Protein AF-A0A1I0Z2B2-F1 (afdb_monomer_lite)

Secondary structure (DSSP, 8-state):
--EEEE-SS-EEEES-HHHHHHHHHHHHHHHTS---GGGTS-S-SSSHHHHHTTS--

Radius of gyration: 15.21 Å; chains: 1; bounding box: 50×12×25 Å

Structure (mmCIF, N/CA/C/O backbone):
data_AF-A0A1I0Z2B2-F1
#
_entry.id   AF-A0A1I0Z2B2-F1
#
loop_
_atom_site.group_PDB
_atom_site.id
_atom_site.type_symbol
_atom_site.label_atom_id
_atom_site.label_alt_id
_atom_site.label_comp_id
_atom_site.label_asym_id
_atom_site.label_entity_id
_atom_site.label_seq_id
_atom_site.pdbx_PDB_ins_code
_atom_site.Cartn_x
_atom_site.Cartn_y
_atom_site.Cartn_z
_atom_site.occupancy
_atom_site.B_iso_or_equiv
_atom_site.auth_seq_id
_atom_site.auth_comp_id
_atom_site.auth_asym_id
_atom_site.auth_atom_id
_atom_site.pdbx_PDB_model_num
ATOM 1 N N . MET A 1 1 ? 6.857 4.348 -12.096 1.00 80.38 1 MET A N 1
ATOM 2 C CA . MET A 1 1 ? 5.671 5.068 -11.601 1.00 80.38 1 MET A CA 1
ATOM 3 C C . MET A 1 1 ? 4.784 4.038 -10.937 1.00 80.38 1 MET A C 1
ATOM 5 O O . MET A 1 1 ? 4.237 3.185 -11.630 1.00 80.38 1 MET A O 1
ATOM 9 N N . LEU A 1 2 ? 4.690 4.088 -9.612 1.00 86.56 2 LEU A N 1
ATOM 10 C CA . LEU A 1 2 ? 3.875 3.168 -8.829 1.00 86.56 2 LEU A CA 1
ATOM 11 C C . LEU A 1 2 ? 2.416 3.633 -8.810 1.00 86.56 2 LEU A C 1
ATOM 13 O O . LEU A 1 2 ? 2.121 4.729 -8.341 1.00 86.56 2 LEU A O 1
ATOM 17 N N . LYS A 1 3 ? 1.502 2.791 -9.289 1.00 89.31 3 LYS A N 1
ATOM 18 C CA . LYS A 1 3 ? 0.056 2.981 -9.143 1.00 89.31 3 LYS A CA 1
ATOM 19 C C . LYS A 1 3 ? -0.450 2.141 -7.976 1.00 89.31 3 LYS A C 1
ATOM 21 O O . LYS A 1 3 ? -0.035 0.993 -7.814 1.00 89.31 3 LYS A O 1
ATOM 26 N N . ARG A 1 4 ? -1.343 2.711 -7.169 1.00 86.88 4 ARG A N 1
ATOM 27 C CA . ARG A 1 4 ? -2.028 2.030 -6.066 1.00 86.88 4 ARG A CA 1
ATOM 28 C C . ARG A 1 4 ? -3.524 2.053 -6.346 1.00 86.88 4 ARG A C 1
ATOM 30 O O . ARG A 1 4 ? -4.106 3.127 -6.436 1.00 86.88 4 ARG A O 1
ATOM 37 N N . TYR A 1 5 ? -4.119 0.876 -6.441 1.00 86.19 5 TYR A N 1
ATOM 38 C CA . TYR A 1 5 ? -5.558 0.678 -6.508 1.00 86.19 5 TYR A CA 1
ATOM 39 C C . TYR A 1 5 ? -6.006 0.095 -5.179 1.00 86.19 5 TYR A C 1
ATOM 41 O O . TYR A 1 5 ? -5.394 -0.851 -4.677 1.00 86.19 5 TYR A O 1
ATOM 49 N N . ALA A 1 6 ? -7.034 0.687 -4.592 1.00 81.44 6 ALA A N 1
ATOM 50 C CA . ALA A 1 6 ? -7.653 0.149 -3.401 1.00 81.44 6 ALA A CA 1
ATOM 51 C C . ALA A 1 6 ? -9.052 -0.344 -3.756 1.00 81.44 6 ALA A C 1
ATOM 53 O O . ALA A 1 6 ? -9.861 0.403 -4.299 1.00 81.44 6 ALA A O 1
ATOM 54 N N . GLU A 1 7 ? -9.287 -1.610 -3.466 1.00 77.88 7 GLU A N 1
ATOM 55 C CA . GLU A 1 7 ? -10.577 -2.276 -3.511 1.00 77.88 7 GLU A CA 1
ATOM 56 C C . GLU A 1 7 ? -11.017 -2.548 -2.058 1.00 77.88 7 GLU A C 1
ATOM 58 O O . GLU A 1 7 ? -10.181 -2.491 -1.148 1.00 77.88 7 GLU A O 1
ATOM 63 N N . PRO A 1 8 ? -12.306 -2.835 -1.811 1.00 71.31 8 PRO A N 1
ATOM 64 C CA . PRO A 1 8 ? -12.837 -3.064 -0.464 1.00 71.31 8 PRO A CA 1
ATOM 65 C C . PRO A 1 8 ? -12.056 -4.090 0.372 1.00 71.31 8 PRO A C 1
ATOM 67 O O . PRO A 1 8 ? -11.884 -3.916 1.576 1.00 71.31 8 PRO A O 1
ATOM 70 N N . ASP A 1 9 ? -11.568 -5.152 -0.267 1.00 77.81 9 ASP A N 1
ATOM 71 C CA . ASP A 1 9 ? -10.905 -6.296 0.363 1.00 77.81 9 ASP A CA 1
ATOM 72 C C . ASP A 1 9 ? -9.389 -6.342 0.117 1.00 77.81 9 ASP A C 1
ATOM 74 O O . ASP A 1 9 ? -8.674 -7.114 0.762 1.00 77.81 9 ASP A O 1
ATOM 78 N N . ARG A 1 10 ? -8.871 -5.532 -0.815 1.00 79.69 10 ARG A N 1
ATOM 79 C CA . ARG A 1 10 ? -7.486 -5.654 -1.283 1.00 79.69 10 ARG A CA 1
ATOM 80 C C . ARG A 1 10 ? -6.872 -4.345 -1.745 1.00 79.69 10 ARG A C 1
ATOM 82 O O . ARG A 1 10 ? -7.528 -3.444 -2.253 1.00 79.69 10 ARG A O 1
ATOM 89 N N . ILE A 1 11 ? -5.550 -4.279 -1.639 1.00 83.50 11 ILE A N 1
ATOM 90 C CA . ILE A 1 11 ? -4.743 -3.245 -2.285 1.00 83.50 11 ILE A CA 1
ATOM 91 C C . ILE A 1 11 ? -3.940 -3.903 -3.393 1.00 83.50 11 ILE A C 1
ATOM 93 O O . ILE A 1 11 ? -3.236 -4.887 -3.170 1.00 83.50 11 ILE A O 1
ATOM 97 N N . ARG A 1 12 ? -4.013 -3.325 -4.588 1.00 85.62 12 ARG A N 1
ATOM 98 C CA . ARG A 1 12 ? -3.214 -3.731 -5.736 1.00 85.62 12 ARG A CA 1
ATOM 99 C C . ARG A 1 12 ? -2.230 -2.623 -6.079 1.00 85.62 12 ARG A C 1
ATOM 101 O O . ARG A 1 12 ? -2.621 -1.501 -6.395 1.00 85.62 12 ARG A O 1
ATOM 108 N N . TRP A 1 13 ? -0.943 -2.950 -6.050 1.00 87.75 13 TRP A N 1
ATOM 109 C CA . TRP A 1 13 ? 0.101 -2.084 -6.589 1.00 87.75 13 TRP A CA 1
ATOM 110 C C . TRP A 1 13 ? 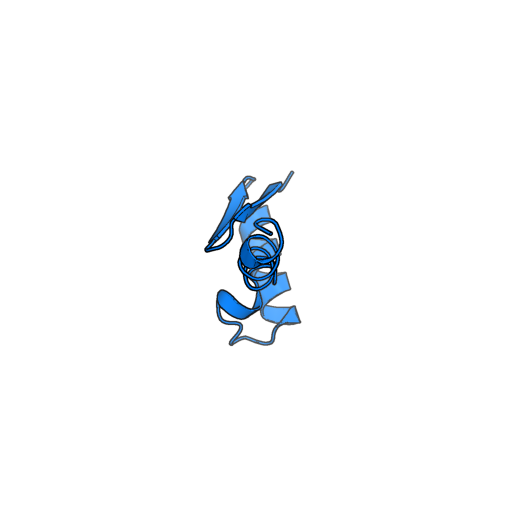0.493 -2.522 -7.993 1.00 87.75 13 TRP A C 1
ATOM 112 O O . TRP A 1 13 ? 0.583 -3.713 -8.284 1.00 87.75 13 TRP A O 1
ATOM 122 N N . THR A 1 14 ? 0.747 -1.557 -8.869 1.00 89.50 14 THR A N 1
ATOM 123 C CA . THR A 1 14 ? 1.205 -1.811 -10.237 1.00 89.50 14 THR A CA 1
ATOM 124 C C . THR A 1 14 ? 2.359 -0.869 -10.545 1.00 89.50 14 THR A C 1
ATOM 126 O O . THR A 1 14 ? 2.203 0.348 -10.501 1.00 89.50 14 THR A O 1
ATOM 129 N N . GLY A 1 15 ? 3.538 -1.422 -10.808 1.00 91.25 15 GLY A N 1
ATOM 130 C CA . GLY A 1 15 ? 4.772 -0.662 -10.993 1.00 91.25 15 GLY A CA 1
ATOM 131 C C . GLY A 1 15 ? 5.988 -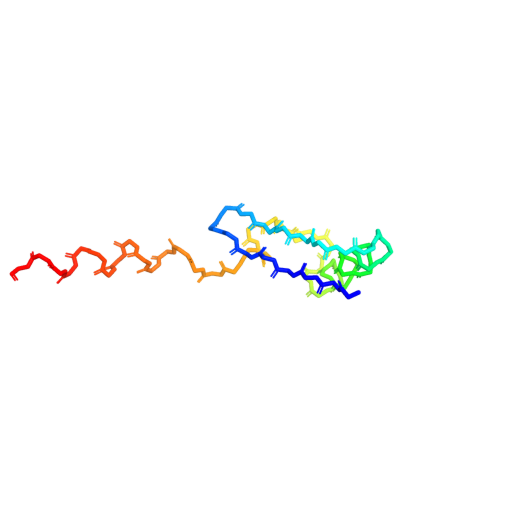1.583 -11.018 1.00 91.25 15 GLY A C 1
ATOM 132 O O . GLY A 1 15 ? 5.845 -2.806 -11.068 1.00 91.25 15 GLY A O 1
ATOM 133 N N . LYS A 1 16 ? 7.194 -1.009 -10.971 1.00 94.00 16 LYS A N 1
ATOM 134 C CA . LYS A 1 16 ? 8.431 -1.797 -10.893 1.00 94.00 16 LYS A CA 1
ATOM 135 C C . LYS A 1 16 ? 8.523 -2.490 -9.531 1.00 94.00 16 LYS A C 1
ATOM 137 O O . LYS A 1 16 ? 8.126 -1.930 -8.510 1.00 94.00 16 LYS A O 1
ATOM 142 N N . ALA A 1 17 ? 9.117 -3.682 -9.494 1.00 91.50 17 ALA A N 1
ATOM 143 C CA . ALA A 1 17 ? 9.224 -4.483 -8.270 1.00 91.50 17 ALA A CA 1
ATOM 144 C C . ALA A 1 17 ? 9.890 -3.727 -7.101 1.00 91.50 17 ALA A C 1
ATOM 146 O O . ALA A 1 17 ? 9.457 -3.835 -5.954 1.00 91.50 17 ALA A O 1
ATOM 147 N N . TRP A 1 18 ? 10.910 -2.911 -7.387 1.00 90.38 18 TRP A N 1
ATOM 148 C CA . TRP A 1 18 ? 11.583 -2.105 -6.365 1.00 90.38 18 TRP A CA 1
ATOM 149 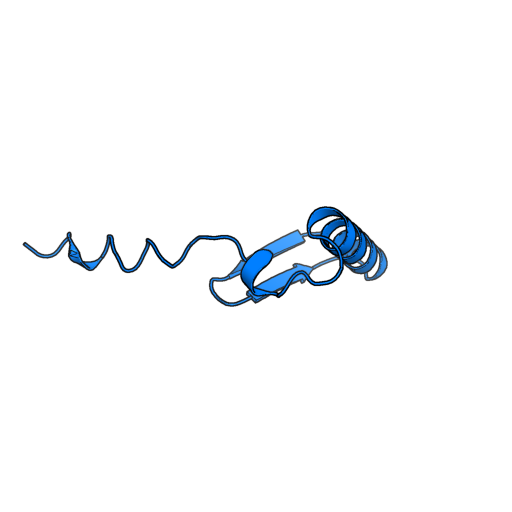C C . TRP A 1 18 ? 10.693 -0.988 -5.799 1.00 90.38 18 TRP A C 1
ATOM 151 O O . TRP A 1 18 ? 10.806 -0.671 -4.616 1.00 90.38 18 TRP A O 1
ATOM 161 N N . GLU A 1 19 ? 9.780 -0.428 -6.603 1.00 89.94 19 GLU A N 1
ATOM 162 C CA . GLU A 1 19 ? 8.827 0.595 -6.154 1.00 89.94 19 GLU A CA 1
ATOM 163 C C . GLU A 1 19 ? 7.834 -0.017 -5.158 1.00 89.94 19 GLU A C 1
ATOM 165 O O . GLU A 1 19 ? 7.587 0.550 -4.094 1.00 89.94 19 GLU A O 1
ATOM 170 N N . ILE A 1 20 ? 7.334 -1.219 -5.465 1.00 87.56 20 ILE A N 1
ATOM 171 C CA . ILE A 1 20 ? 6.424 -1.977 -4.595 1.00 87.56 20 ILE A CA 1
ATOM 172 C C . ILE A 1 20 ? 7.120 -2.327 -3.272 1.00 87.56 20 ILE A C 1
ATOM 174 O O . ILE A 1 20 ? 6.568 -2.096 -2.198 1.00 87.56 20 ILE A O 1
ATOM 178 N N . LYS A 1 21 ? 8.366 -2.819 -3.330 1.00 88.56 21 LYS A N 1
ATOM 179 C CA . LYS A 1 21 ? 9.156 -3.162 -2.136 1.00 88.56 21 LYS A CA 1
ATOM 180 C C . LYS A 1 21 ? 9.432 -1.945 -1.248 1.00 88.56 21 LYS A C 1
ATOM 182 O O . LYS 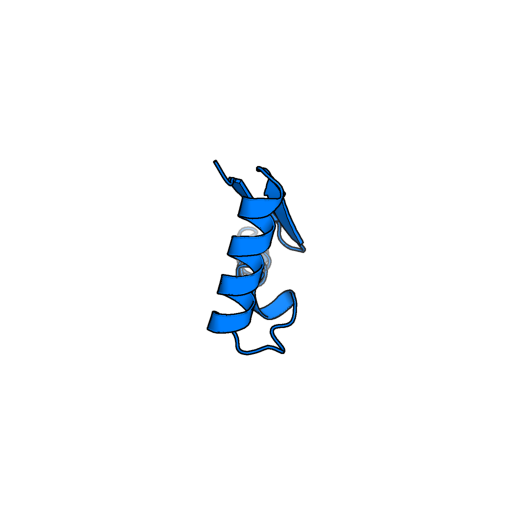A 1 21 ? 9.397 -2.059 -0.025 1.00 88.56 21 LYS A O 1
ATOM 187 N N . SER A 1 22 ? 9.700 -0.788 -1.852 1.00 88.88 22 SER A N 1
ATOM 188 C CA . SER A 1 22 ? 9.888 0.468 -1.120 1.00 88.88 22 SER A CA 1
ATOM 189 C C . SER A 1 22 ? 8.602 0.898 -0.407 1.00 88.88 22 SER A C 1
ATOM 191 O O . SER A 1 22 ? 8.624 1.175 0.791 1.00 88.88 22 SER A O 1
ATOM 193 N N . ALA A 1 23 ? 7.464 0.862 -1.107 1.00 85.50 23 ALA A N 1
ATOM 194 C CA . ALA A 1 23 ? 6.164 1.207 -0.534 1.00 85.50 23 ALA A CA 1
ATOM 195 C C . ALA A 1 23 ? 5.768 0.287 0.634 1.00 85.50 23 ALA A C 1
ATOM 197 O O . ALA A 1 23 ? 5.291 0.774 1.658 1.00 85.50 23 ALA A O 1
ATOM 198 N N . LEU A 1 24 ? 6.031 -1.020 0.517 1.00 83.75 24 LEU A N 1
ATOM 199 C CA . LEU A 1 24 ? 5.831 -1.988 1.599 1.00 83.75 24 LEU A CA 1
ATOM 200 C C . LEU A 1 24 ? 6.660 -1.640 2.842 1.00 83.75 24 LEU A C 1
ATOM 202 O O . LEU A 1 24 ? 6.107 -1.561 3.934 1.00 83.75 24 LEU A O 1
ATOM 206 N N . ARG A 1 25 ? 7.952 -1.327 2.681 1.00 86.12 25 ARG A N 1
ATOM 207 C CA . ARG A 1 25 ? 8.819 -0.922 3.805 1.00 86.12 25 ARG A CA 1
ATOM 208 C C . ARG A 1 25 ? 8.349 0.356 4.495 1.00 86.12 25 ARG A C 1
ATOM 210 O O . ARG A 1 25 ? 8.462 0.481 5.712 1.00 86.12 25 ARG A O 1
ATOM 217 N N . VAL A 1 26 ? 7.858 1.330 3.727 1.00 85.81 26 VAL A N 1
ATOM 218 C CA . VAL A 1 26 ? 7.302 2.571 4.290 1.00 85.81 26 VAL A CA 1
ATOM 219 C C . VAL A 1 26 ? 6.050 2.266 5.113 1.00 85.81 26 VAL A C 1
ATOM 221 O O . VAL A 1 26 ? 5.920 2.780 6.221 1.00 85.81 26 VAL A O 1
ATOM 224 N N . LEU A 1 27 ? 5.174 1.387 4.620 1.00 80.81 27 LEU A N 1
ATOM 225 C CA . LEU A 1 27 ? 3.979 0.949 5.344 1.00 80.81 27 LEU A CA 1
ATOM 226 C C . LEU A 1 27 ? 4.315 0.194 6.634 1.00 80.81 27 LEU A C 1
ATOM 228 O O . LEU A 1 27 ? 3.741 0.501 7.679 1.00 80.81 27 LEU A O 1
ATOM 232 N N . GLU A 1 28 ? 5.279 -0.727 6.588 1.00 80.31 28 GLU A N 1
ATOM 233 C CA . GLU A 1 28 ? 5.772 -1.449 7.770 1.00 80.31 28 GLU A CA 1
ATOM 234 C C . GLU A 1 28 ? 6.299 -0.492 8.847 1.00 80.31 28 GLU A C 1
ATOM 236 O O . GLU A 1 28 ? 6.018 -0.678 10.033 1.00 80.31 28 GLU A O 1
ATOM 241 N N . ARG A 1 29 ? 7.025 0.561 8.443 1.00 82.06 29 ARG A N 1
ATOM 242 C CA . ARG A 1 29 ? 7.544 1.588 9.359 1.00 82.06 29 ARG A CA 1
ATOM 243 C C . ARG A 1 29 ? 6.447 2.470 9.945 1.00 82.06 29 ARG A C 1
ATOM 245 O O . ARG A 1 29 ? 6.499 2.774 11.129 1.00 82.06 29 ARG A O 1
ATOM 252 N N . GLN A 1 30 ? 5.469 2.882 9.139 1.00 79.31 30 GLN A N 1
ATOM 253 C CA . GLN A 1 30 ? 4.393 3.775 9.587 1.00 79.31 30 GLN A CA 1
ATOM 254 C C . GLN A 1 30 ? 3.422 3.100 10.557 1.00 79.31 30 GLN A C 1
ATOM 256 O O . GLN A 1 30 ? 2.918 3.747 11.469 1.00 79.31 30 GLN A O 1
ATOM 261 N N . LYS A 1 31 ? 3.129 1.814 10.348 1.00 72.56 31 LYS A N 1
ATOM 262 C CA . LYS A 1 31 ? 2.132 1.070 11.130 1.00 72.56 31 LYS A CA 1
ATOM 263 C C . LYS A 1 31 ? 2.757 0.151 12.188 1.00 72.56 31 LYS A C 1
ATOM 265 O O . LYS A 1 31 ? 2.025 -0.477 12.943 1.00 72.56 31 LYS A O 1
ATOM 270 N N . GLY A 1 32 ? 4.090 0.099 12.254 1.00 66.31 32 GLY A N 1
ATOM 271 C CA . GLY A 1 32 ? 4.846 -0.575 13.304 1.00 66.31 32 GLY A CA 1
ATOM 272 C C . GLY A 1 32 ? 4.807 -2.096 13.207 1.00 66.31 32 GLY A C 1
ATOM 273 O O . GLY A 1 32 ? 4.192 -2.725 14.054 1.00 66.31 32 GLY A O 1
ATOM 274 N N . GLY A 1 33 ? 5.459 -2.680 12.191 1.00 65.44 33 GLY A N 1
ATOM 275 C CA . GLY A 1 33 ? 5.893 -4.094 12.103 1.00 65.44 33 GLY A CA 1
ATOM 276 C C . GLY A 1 33 ? 4.822 -5.202 12.121 1.00 65.44 33 GLY A C 1
ATOM 277 O O . GLY A 1 33 ? 5.058 -6.280 11.592 1.00 65.44 33 GLY A O 1
ATOM 278 N N . ASN A 1 34 ? 3.644 -4.943 12.683 1.00 65.50 34 ASN A N 1
ATOM 279 C CA . ASN A 1 34 ? 2.550 -5.884 12.916 1.00 65.50 34 ASN A CA 1
ATOM 280 C C . ASN A 1 34 ? 1.240 -5.379 12.287 1.00 65.50 34 ASN A C 1
ATOM 282 O O . ASN A 1 34 ? 0.139 -5.751 12.696 1.00 65.50 34 ASN A O 1
ATOM 286 N N . ALA A 1 35 ? 1.376 -4.483 11.308 1.00 66.06 35 ALA A N 1
ATOM 287 C CA . ALA A 1 35 ? 0.280 -3.915 10.549 1.00 66.06 35 ALA A CA 1
ATOM 288 C C . ALA A 1 35 ? -0.436 -5.034 9.793 1.00 66.06 35 ALA A C 1
ATOM 290 O O . ALA A 1 35 ? 0.109 -5.616 8.852 1.00 66.06 35 ALA A O 1
ATOM 291 N N . ARG A 1 36 ? -1.658 -5.363 10.207 1.00 69.94 36 ARG A N 1
ATOM 292 C CA . ARG A 1 36 ? -2.472 -6.343 9.492 1.00 69.94 36 ARG A CA 1
ATOM 293 C C . ARG A 1 36 ? -3.006 -5.680 8.232 1.00 69.94 36 ARG A C 1
ATOM 295 O O . ARG A 1 36 ? -3.192 -4.467 8.197 1.00 69.94 36 ARG A O 1
ATOM 302 N N . LEU A 1 37 ? -3.312 -6.473 7.204 1.00 68.56 37 LEU A N 1
ATOM 303 C CA . LEU A 1 37 ? -3.851 -5.958 5.938 1.00 68.56 37 LEU A CA 1
ATOM 304 C C . LEU A 1 37 ? -5.031 -4.993 6.174 1.00 68.56 37 LEU A C 1
ATOM 306 O O . LEU A 1 37 ? -5.055 -3.907 5.603 1.00 68.56 37 LEU A O 1
ATOM 310 N N . LYS A 1 38 ? -5.921 -5.328 7.118 1.00 68.50 38 LYS A N 1
ATOM 311 C CA . LYS A 1 38 ? -7.050 -4.492 7.562 1.00 68.50 38 LYS A CA 1
ATOM 312 C C . LYS A 1 38 ? -6.681 -3.084 8.059 1.00 68.50 38 LYS A C 1
ATOM 314 O O . LYS A 1 38 ? -7.500 -2.188 7.939 1.00 68.50 38 LYS A O 1
ATOM 319 N N . ASP A 1 39 ? -5.476 -2.880 8.590 1.00 68.75 39 ASP A N 1
ATOM 320 C CA . ASP A 1 39 ? -5.023 -1.587 9.125 1.00 68.75 39 ASP A CA 1
ATOM 321 C C . ASP A 1 39 ? -4.481 -0.668 8.013 1.00 68.75 39 ASP A C 1
ATOM 323 O O . ASP A 1 39 ? -4.172 0.507 8.251 1.00 68.75 39 ASP A O 1
ATOM 327 N N . VAL A 1 40 ? -4.309 -1.230 6.810 1.00 69.62 40 VAL A N 1
ATOM 328 C CA . VAL A 1 40 ? -3.714 -0.602 5.624 1.00 69.62 40 VAL A CA 1
ATOM 329 C C . VAL A 1 40 ? -4.737 -0.435 4.497 1.00 69.62 40 VAL A C 1
ATOM 331 O O . VAL A 1 40 ? -4.601 0.493 3.688 1.00 69.62 40 VAL A O 1
ATOM 334 N N . LEU A 1 41 ? -5.748 -1.311 4.441 1.00 68.25 41 LEU A N 1
ATOM 335 C CA . LEU A 1 41 ? -6.939 -1.126 3.614 1.00 68.25 41 LEU A CA 1
ATOM 336 C C . LEU A 1 41 ? -7.573 0.231 3.964 1.00 68.25 41 LEU A C 1
ATOM 338 O O . LEU A 1 41 ? -7.674 0.566 5.145 1.00 68.25 41 LEU A O 1
ATOM 342 N N . PRO A 1 42 ? -7.956 1.052 2.971 1.00 62.12 42 PRO A N 1
ATOM 343 C CA . PRO A 1 42 ? -8.679 2.278 3.272 1.00 62.12 42 PRO A CA 1
ATOM 344 C C . PRO A 1 42 ? -9.986 1.935 3.992 1.00 62.12 42 PRO A C 1
ATOM 346 O O . PRO A 1 42 ? -10.690 1.010 3.588 1.00 62.12 42 PRO A O 1
ATOM 349 N N . GLU A 1 43 ? -10.321 2.691 5.039 1.00 58.47 43 GLU A N 1
ATOM 350 C CA . GLU A 1 43 ? -11.599 2.601 5.757 1.00 58.47 43 GLU A CA 1
ATOM 351 C C . GLU A 1 43 ? -12.771 3.055 4.868 1.00 58.47 43 GLU A C 1
ATOM 353 O O . GLU A 1 43 ? -13.429 4.051 5.136 1.00 58.47 43 GLU A O 1
ATOM 358 N N . MET A 1 44 ? -13.051 2.378 3.759 1.00 52.28 44 MET A N 1
ATOM 359 C CA . MET A 1 44 ? -14.178 2.745 2.903 1.00 52.28 44 MET A CA 1
ATOM 360 C C . MET A 1 44 ? -14.890 1.524 2.338 1.00 52.28 44 MET A C 1
ATOM 362 O O . MET A 1 44 ? -15.021 1.386 1.129 1.00 52.28 44 MET A O 1
ATOM 366 N N . THR A 1 45 ? -15.437 0.674 3.218 1.00 48.47 45 THR A N 1
ATOM 367 C CA . THR A 1 45 ? -16.731 -0.012 2.979 1.00 48.47 45 THR A CA 1
ATOM 368 C C . THR A 1 45 ? -17.464 -0.426 4.274 1.00 48.47 45 THR A C 1
ATOM 370 O O . THR A 1 45 ? -18.233 -1.373 4.271 1.00 48.47 45 THR A O 1
ATOM 373 N N . LEU A 1 46 ? -17.301 0.276 5.403 1.00 50.56 46 LEU A N 1
ATOM 374 C CA . LEU A 1 46 ? -18.261 0.154 6.527 1.00 50.56 46 LEU A CA 1
ATOM 375 C C . LEU A 1 46 ? -19.362 1.229 6.479 1.00 50.56 46 LEU A C 1
ATOM 377 O O . LEU A 1 46 ? -20.330 1.175 7.234 1.00 50.56 46 LEU A O 1
ATOM 381 N N . HIS A 1 47 ? -19.250 2.206 5.573 1.00 43.97 47 HIS A N 1
ATOM 382 C CA . HIS A 1 47 ? -20.245 3.272 5.390 1.00 43.97 47 HIS A CA 1
ATOM 383 C C . HIS A 1 47 ? -21.038 3.192 4.081 1.00 43.97 47 HIS A C 1
ATOM 385 O O . HIS A 1 47 ? -22.124 3.762 4.018 1.00 43.97 47 HIS A O 1
ATOM 391 N N . ALA A 1 48 ? -20.588 2.426 3.079 1.00 46.50 48 ALA A N 1
ATOM 392 C CA . ALA A 1 48 ? -21.376 2.209 1.860 1.00 46.50 48 ALA A CA 1
ATOM 393 C C . ALA A 1 48 ? -22.656 1.398 2.153 1.00 46.50 48 ALA A C 1
ATOM 395 O O . ALA A 1 48 ? -23.742 1.790 1.738 1.00 46.50 48 ALA A O 1
ATOM 396 N N . SER A 1 49 ? -22.568 0.368 3.005 1.00 47.88 49 SER A N 1
ATOM 397 C CA . SER A 1 49 ? -23.737 -0.410 3.450 1.00 47.88 49 SER A CA 1
ATOM 398 C C . SER A 1 49 ? -24.660 0.344 4.418 1.00 47.88 49 SER A C 1
ATOM 400 O O . SER A 1 49 ? -25.811 -0.044 4.593 1.00 47.88 49 SER A O 1
ATOM 402 N N . ARG A 1 50 ? -24.190 1.437 5.044 1.00 47.09 50 ARG A N 1
ATOM 403 C CA . ARG A 1 50 ? -25.008 2.268 5.947 1.00 47.09 50 ARG A CA 1
ATOM 404 C C . ARG A 1 50 ? -25.825 3.327 5.199 1.00 47.09 50 ARG A C 1
ATOM 406 O O . ARG A 1 50 ? -26.870 3.735 5.697 1.00 47.09 50 ARG A O 1
ATOM 413 N N . LEU A 1 51 ? -25.383 3.745 4.011 1.00 50.91 51 LEU A N 1
ATOM 414 C CA . LEU A 1 51 ? -26.068 4.752 3.189 1.00 50.91 51 LEU A CA 1
ATOM 415 C C . LEU A 1 51 ? -27.011 4.149 2.134 1.00 50.91 51 LEU A C 1
ATOM 417 O O . LEU A 1 51 ? -27.992 4.797 1.773 1.00 50.91 51 LEU A O 1
ATOM 421 N N . GLU A 1 52 ? -26.805 2.902 1.696 1.00 54.12 52 GLU A N 1
ATOM 422 C CA . GLU A 1 52 ? -27.755 2.222 0.794 1.00 54.12 52 GLU A CA 1
ATOM 423 C C . GLU A 1 52 ? -29.088 1.857 1.473 1.00 54.12 52 GLU A C 1
ATOM 425 O O . GLU A 1 52 ? -30.130 1.839 0.818 1.00 54.12 52 GLU A O 1
ATOM 430 N N . GLY A 1 53 ? -29.095 1.657 2.796 1.00 49.44 53 GLY A N 1
ATOM 431 C CA . GLY A 1 53 ? -30.313 1.388 3.571 1.00 49.44 53 GLY A CA 1
ATOM 432 C C . GLY A 1 53 ? -31.214 2.607 3.820 1.00 49.44 53 GLY A C 1
ATOM 433 O O . GLY A 1 53 ? -32.336 2.442 4.288 1.00 49.44 53 GLY A O 1
ATOM 434 N N . MET A 1 54 ? -30.761 3.830 3.514 1.00 53.94 54 MET A N 1
ATOM 435 C CA . MET A 1 54 ? -31.535 5.065 3.733 1.00 53.94 54 MET A CA 1
ATOM 436 C C . MET A 1 54 ? -32.206 5.624 2.470 1.00 53.94 54 MET A C 1
ATOM 438 O O . MET A 1 54 ? -32.931 6.611 2.563 1.00 53.94 54 MET A O 1
ATOM 442 N N . ARG A 1 55 ? -32.008 5.003 1.298 1.00 50.78 55 ARG A N 1
ATOM 443 C CA . ARG A 1 55 ? -32.539 5.490 0.007 1.00 50.78 55 ARG A CA 1
ATOM 444 C C . ARG A 1 55 ? -33.737 4.688 -0.527 1.00 50.78 55 ARG A C 1
ATOM 446 O O . ARG A 1 55 ? -34.064 4.782 -1.705 1.00 50.78 55 ARG A O 1
ATOM 453 N N . LYS A 1 56 ? -34.393 3.909 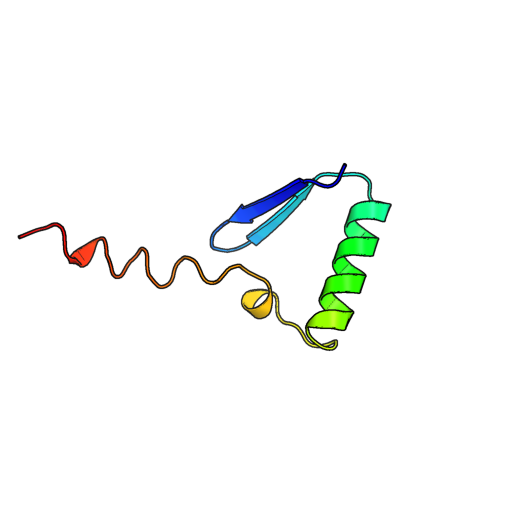0.338 1.00 52.50 56 LYS A N 1
ATOM 454 C CA . LYS A 1 56 ? -35.722 3.320 0.103 1.00 52.50 56 LYS A CA 1
ATOM 455 C C . LYS A 1 56 ? -36.668 3.714 1.241 1.00 52.50 56 LYS A C 1
ATOM 457 O O . LYS A 1 56 ? -36.917 2.927 2.150 1.00 52.50 56 LYS A O 1
ATOM 462 N N . ARG A 1 57 ? -37.157 4.948 1.200 1.00 47.31 57 ARG A N 1
ATOM 463 C CA . ARG A 1 57 ? -38.455 5.334 1.755 1.00 47.31 57 ARG A CA 1
ATOM 464 C C . ARG A 1 57 ? -39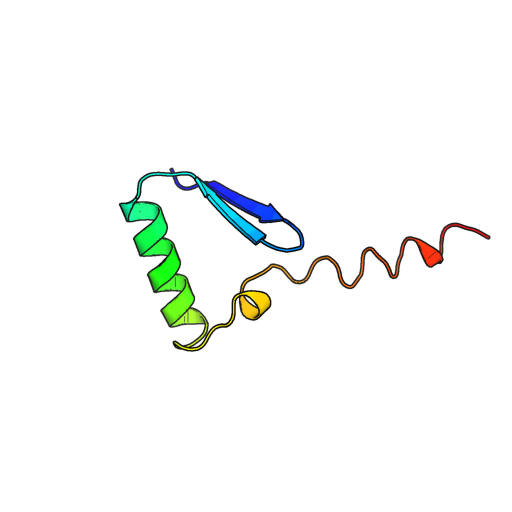.151 6.215 0.738 1.00 47.31 57 ARG A C 1
ATOM 466 O O . ARG A 1 57 ? -38.426 7.013 0.105 1.00 47.31 57 ARG A O 1
#

Sequence (57 aa):
MLKRYAEPDRIRWTGKAWEIKSALRVLERQKGGNARLKDVLPEMTLHASRLEGMRKR

Foldseek 3Di:
DWDWDADQQDIDIDDDPVVVVVVVVVVCVVCPNPQDRVNVRPPPDVCVVVVVVVPPD

pLDDT: mean 72.2, std 15.32, range [43.97, 94.0]